Protein AF-A0A0F2RAE7-F1 (afdb_monomer)

Mean predicted aligned error: 12.85 Å

Radius of gyration: 19.03 Å; Cα contacts (8 Å, |Δi|>4): 33; chains: 1; bounding box: 47×32×42 Å

Solvent-accessible surface area (backbone atoms only — not comparable to full-atom values): 5945 Å² total; per-residue (Å²): 136,86,80,76,74,81,88,66,90,67,93,72,77,50,70,68,58,50,54,50,50,51,52,49,52,52,48,51,51,50,53,52,49,50,50,50,46,63,76,20,22,69,49,52,26,54,53,36,52,76,73,67,52,56,69,67,58,37,52,52,39,53,43,48,53,58,53,50,55,64,52,43,57,60,50,51,52,52,49,58,74,63,72,46,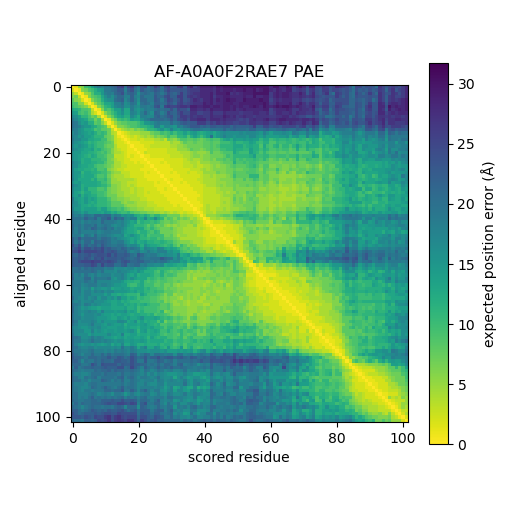64,66,60,54,51,51,52,51,51,49,52,54,52,52,65,70,72,107

pLDDT: mean 71.73, std 11.7, range [35.5, 90.25]

Structure (mmCIF, N/CA/C/O backbone):
data_AF-A0A0F2RAE7-F1
#
_entry.id   AF-A0A0F2RAE7-F1
#
loop_
_atom_site.group_PDB
_atom_site.id
_atom_site.type_symbol
_atom_site.label_atom_id
_atom_site.label_alt_id
_atom_site.label_comp_id
_atom_site.label_asym_id
_atom_site.label_entity_id
_atom_site.label_seq_id
_atom_site.pdbx_PDB_ins_code
_atom_site.Cartn_x
_atom_site.Cartn_y
_atom_site.Cartn_z
_atom_site.occupancy
_atom_site.B_iso_or_equiv
_atom_site.auth_seq_id
_atom_site.auth_comp_id
_atom_site.auth_asym_id
_atom_site.auth_atom_id
_atom_site.pdbx_PDB_model_num
ATOM 1 N N . MET A 1 1 ? -1.060 -8.543 -19.840 1.00 35.50 1 MET A N 1
ATOM 2 C CA . MET A 1 1 ? 0.221 -9.247 -20.057 1.00 35.50 1 MET A CA 1
ATOM 3 C C . MET A 1 1 ? 1.277 -8.206 -20.394 1.00 35.50 1 MET A C 1
ATOM 5 O O . MET A 1 1 ? 1.428 -7.859 -21.554 1.00 35.50 1 MET A O 1
ATOM 9 N N . VAL A 1 2 ? 1.945 -7.643 -19.384 1.00 44.56 2 VAL A N 1
ATOM 10 C CA . VAL A 1 2 ? 3.114 -6.777 -19.606 1.00 44.56 2 VAL A CA 1
ATOM 11 C C . VAL A 1 2 ? 4.324 -7.705 -19.611 1.00 44.56 2 VAL A C 1
ATOM 13 O O . VAL A 1 2 ? 4.736 -8.206 -18.568 1.00 44.56 2 VAL A O 1
ATOM 16 N N . TYR A 1 3 ? 4.801 -8.040 -20.806 1.00 43.09 3 TYR A N 1
ATOM 17 C CA . TYR A 1 3 ? 6.008 -8.835 -21.010 1.00 43.09 3 TYR A CA 1
ATOM 18 C C . TYR A 1 3 ? 7.205 -7.945 -20.639 1.00 43.09 3 TYR A C 1
ATOM 20 O O . TYR A 1 3 ? 7.572 -7.068 -21.416 1.00 43.09 3 TYR A O 1
ATOM 28 N N . LEU A 1 4 ? 7.797 -8.118 -19.449 1.00 52.38 4 LEU A N 1
ATOM 29 C CA . LEU A 1 4 ? 9.142 -7.589 -19.208 1.00 52.38 4 LEU A CA 1
ATOM 30 C C . LEU A 1 4 ? 10.119 -8.473 -20.001 1.00 52.38 4 LEU A C 1
ATOM 32 O O . LEU A 1 4 ? 10.163 -9.682 -19.740 1.00 52.38 4 LEU A O 1
ATOM 36 N N . PRO A 1 5 ? 10.881 -7.931 -20.967 1.00 51.50 5 PRO A N 1
ATOM 37 C CA . PRO A 1 5 ? 11.944 -8.687 -21.610 1.00 51.50 5 PRO A CA 1
ATOM 38 C C . PRO A 1 5 ? 12.976 -9.138 -20.558 1.00 51.50 5 PRO A C 1
ATOM 40 O O . PRO A 1 5 ? 13.134 -8.487 -19.522 1.00 51.50 5 PRO A O 1
ATOM 43 N N . PRO A 1 6 ? 13.661 -10.274 -20.775 1.00 54.47 6 PRO A N 1
ATOM 44 C CA . PRO A 1 6 ? 14.669 -10.768 -19.845 1.00 54.47 6 PRO A CA 1
ATOM 45 C C . PRO A 1 6 ? 15.774 -9.717 -19.697 1.00 54.47 6 PRO A C 1
ATOM 47 O O . PRO A 1 6 ? 16.392 -9.352 -20.694 1.00 54.47 6 PRO A O 1
ATOM 50 N N . CYS A 1 7 ? 16.023 -9.246 -18.469 1.00 49.38 7 CYS A N 1
ATOM 51 C CA . CYS A 1 7 ? 17.146 -8.367 -18.137 1.00 49.38 7 CYS A CA 1
ATOM 52 C C . CYS A 1 7 ? 18.469 -9.064 -18.478 1.00 49.38 7 CYS A C 1
ATOM 54 O O . CYS A 1 7 ? 19.078 -9.726 -17.636 1.00 49.38 7 CYS A O 1
ATOM 56 N N . ARG A 1 8 ? 18.905 -8.939 -19.729 1.00 50.00 8 ARG A N 1
ATOM 57 C CA . ARG A 1 8 ? 20.296 -9.145 -20.109 1.00 50.00 8 ARG A CA 1
ATOM 58 C C . ARG A 1 8 ? 21.054 -7.894 -19.657 1.00 50.00 8 ARG A C 1
ATOM 60 O O . ARG A 1 8 ? 20.575 -6.794 -19.926 1.00 50.00 8 ARG A O 1
ATOM 67 N N . PRO A 1 9 ? 22.184 -8.020 -18.944 1.00 51.25 9 PRO A N 1
ATOM 68 C CA . PRO A 1 9 ? 23.013 -6.873 -18.607 1.00 51.25 9 PRO A CA 1
ATOM 69 C C . PRO A 1 9 ? 23.695 -6.387 -19.893 1.00 51.25 9 PRO A C 1
ATOM 71 O O . PRO A 1 9 ? 24.808 -6.797 -20.219 1.00 51.25 9 PRO A O 1
ATOM 74 N N . GLU A 1 10 ? 22.997 -5.572 -20.680 1.00 52.75 10 GLU A N 1
ATOM 75 C CA . GLU A 1 10 ? 23.589 -4.924 -21.846 1.00 52.75 10 GLU A CA 1
ATOM 76 C C . GLU A 1 10 ? 24.448 -3.751 -21.368 1.00 52.75 10 GLU A C 1
ATOM 78 O O . GLU A 1 10 ? 24.019 -2.874 -20.615 1.00 52.75 10 GLU A O 1
ATOM 83 N N . HIS A 1 11 ? 25.725 -3.818 -21.732 1.00 54.38 11 HIS A N 1
ATOM 84 C CA . HIS A 1 11 ? 26.776 -2.932 -21.260 1.00 54.38 11 HIS A CA 1
ATOM 85 C C . HIS A 1 11 ? 26.656 -1.578 -21.969 1.00 54.38 11 HIS A C 1
ATOM 87 O O . HIS A 1 11 ? 27.244 -1.370 -23.026 1.00 54.38 11 HIS A O 1
ATOM 93 N N . GLY A 1 12 ? 25.873 -0.674 -21.374 1.00 57.19 12 GLY A N 1
ATOM 94 C CA . GLY A 1 12 ? 25.731 0.715 -21.811 1.00 57.19 12 GLY A CA 1
ATOM 95 C C . GLY A 1 12 ? 24.280 1.183 -21.831 1.00 57.19 12 GLY A C 1
ATOM 96 O O . GLY A 1 12 ? 23.723 1.406 -22.899 1.00 57.19 12 GLY A O 1
ATOM 97 N N . VAL A 1 13 ? 23.658 1.346 -20.658 1.00 60.81 13 VAL A N 1
ATOM 98 C CA . VAL A 1 13 ? 22.347 2.009 -20.561 1.00 60.81 13 VAL A CA 1
ATOM 99 C C . VAL A 1 13 ? 22.517 3.445 -21.059 1.00 60.81 13 VAL A C 1
ATOM 101 O O . VAL A 1 13 ? 23.231 4.239 -20.440 1.00 60.81 13 VAL A O 1
ATOM 104 N N . GLY A 1 14 ? 21.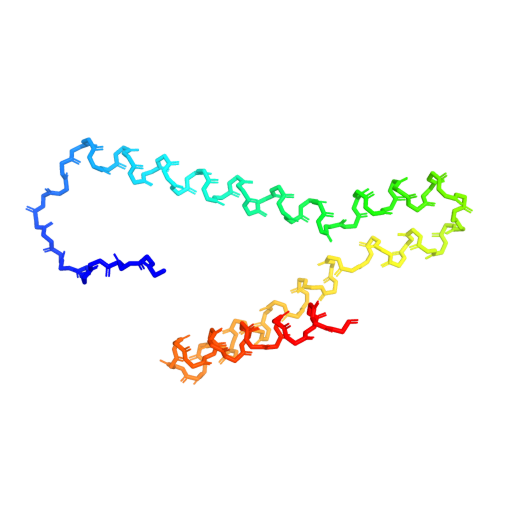896 3.775 -22.193 1.00 70.44 14 GLY A N 1
ATOM 105 C CA . GLY A 1 14 ? 21.860 5.141 -22.702 1.00 70.44 14 GLY A CA 1
ATOM 106 C C . GLY A 1 14 ? 21.295 6.077 -21.634 1.00 70.44 14 GLY A C 1
ATOM 107 O O . GLY A 1 14 ? 20.351 5.722 -20.925 1.00 70.44 14 GLY A O 1
ATOM 108 N N . ARG A 1 15 ? 21.875 7.276 -21.483 1.00 67.81 15 ARG A N 1
ATOM 109 C CA . ARG A 1 15 ? 21.440 8.246 -20.458 1.00 67.81 15 ARG A CA 1
ATOM 110 C C . ARG A 1 15 ? 19.928 8.508 -20.532 1.00 67.81 15 ARG A C 1
ATOM 112 O O . ARG A 1 15 ? 19.284 8.621 -19.493 1.00 67.81 15 ARG A O 1
ATOM 119 N N . ASP A 1 16 ? 19.354 8.510 -21.733 1.00 73.88 16 ASP A N 1
ATOM 120 C CA . ASP A 1 16 ? 17.917 8.697 -21.958 1.00 73.88 16 ASP A CA 1
ATOM 121 C C . ASP A 1 16 ? 17.047 7.554 -21.405 1.00 73.88 16 ASP A C 1
ATOM 123 O O . ASP A 1 16 ? 16.004 7.814 -20.797 1.00 73.88 16 ASP A O 1
ATOM 127 N N . ASP A 1 17 ? 17.481 6.298 -21.539 1.00 77.00 17 ASP A N 1
ATOM 128 C CA . ASP A 1 17 ? 16.779 5.138 -20.975 1.00 77.00 17 ASP A CA 1
ATOM 129 C C . ASP A 1 17 ? 16.881 5.102 -19.449 1.00 77.00 17 ASP A C 1
ATOM 131 O O . ASP A 1 17 ? 15.908 4.763 -18.770 1.00 77.00 17 ASP A O 1
ATOM 135 N N . LEU A 1 18 ? 18.016 5.540 -18.889 1.00 78.19 18 LEU A N 1
ATOM 136 C CA . LEU A 1 18 ? 18.173 5.691 -17.441 1.00 78.19 18 LEU A CA 1
ATOM 137 C C . LEU A 1 18 ? 17.220 6.756 -16.885 1.00 78.19 18 LEU A C 1
ATOM 139 O O . LEU A 1 18 ? 16.531 6.509 -15.896 1.00 78.19 18 LEU A O 1
ATOM 143 N N . HIS A 1 19 ? 17.135 7.921 -17.535 1.00 80.50 19 HIS A N 1
ATOM 144 C CA . HIS A 1 19 ? 16.216 8.988 -17.132 1.00 80.50 19 HIS A CA 1
ATOM 145 C C . HIS A 1 19 ? 14.747 8.557 -17.234 1.00 80.50 19 HIS A C 1
ATOM 147 O O . HIS A 1 19 ? 13.949 8.875 -16.346 1.00 80.50 19 HIS A O 1
ATOM 153 N N . ARG A 1 20 ? 14.378 7.802 -18.278 1.00 79.81 20 ARG A N 1
ATOM 154 C CA . ARG A 1 20 ? 13.033 7.220 -18.419 1.00 79.81 20 ARG A CA 1
ATOM 155 C C . ARG A 1 20 ? 12.741 6.185 -17.336 1.00 79.81 20 ARG A C 1
ATOM 157 O O . ARG A 1 20 ? 11.676 6.254 -16.724 1.00 79.81 20 ARG A O 1
ATOM 164 N N . GLY A 1 21 ? 13.681 5.281 -17.065 1.00 82.94 21 GLY A N 1
ATOM 165 C CA . GLY A 1 21 ? 13.573 4.283 -16.002 1.00 82.94 21 GLY A CA 1
ATOM 166 C C . GLY A 1 21 ? 13.401 4.925 -14.627 1.00 82.94 21 GLY A C 1
ATOM 167 O O . GLY A 1 21 ? 12.480 4.563 -13.898 1.00 82.94 21 GLY A O 1
ATOM 168 N N . LEU A 1 22 ? 14.202 5.948 -14.306 1.00 83.69 22 LEU A N 1
ATOM 169 C CA . LEU A 1 22 ? 14.052 6.705 -13.061 1.00 83.69 22 LEU A CA 1
ATOM 170 C C . LEU A 1 22 ? 12.672 7.359 -12.956 1.00 83.69 22 LEU A C 1
ATOM 172 O O . LEU A 1 22 ? 12.026 7.251 -11.918 1.00 83.69 22 LEU A O 1
ATOM 176 N N . ARG A 1 23 ? 12.193 8.008 -14.026 1.00 84.75 23 ARG A N 1
ATOM 177 C CA . ARG A 1 23 ? 10.855 8.624 -14.036 1.00 84.75 23 ARG A CA 1
ATOM 178 C C . ARG A 1 23 ? 9.748 7.602 -13.803 1.00 84.75 23 ARG A C 1
ATOM 180 O O . ARG A 1 23 ? 8.805 7.901 -13.078 1.00 84.75 23 ARG A O 1
ATOM 187 N N . LEU A 1 24 ? 9.863 6.419 -14.404 1.00 85.19 24 LEU A N 1
ATOM 188 C CA . LEU A 1 24 ? 8.904 5.332 -14.216 1.00 85.19 24 LEU A CA 1
ATOM 189 C C . LEU A 1 24 ? 8.916 4.812 -12.777 1.00 85.19 24 LEU A C 1
ATOM 191 O O . LEU A 1 24 ? 7.848 4.665 -12.196 1.00 85.19 24 LEU A O 1
ATOM 195 N N . VAL A 1 25 ? 10.092 4.608 -12.179 1.00 85.69 25 VAL A N 1
ATOM 196 C CA . V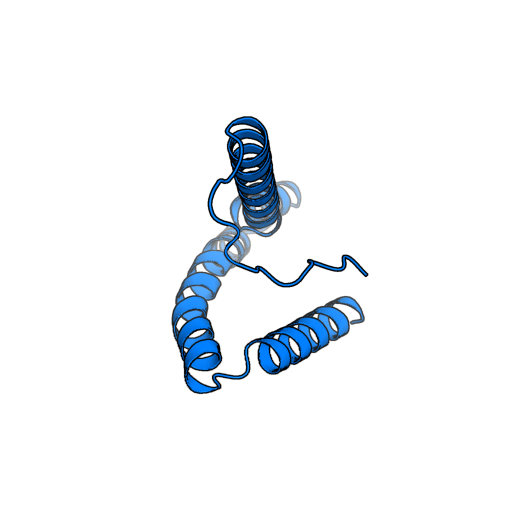AL A 1 25 ? 10.215 4.178 -10.774 1.00 85.69 25 VAL A CA 1
ATOM 197 C C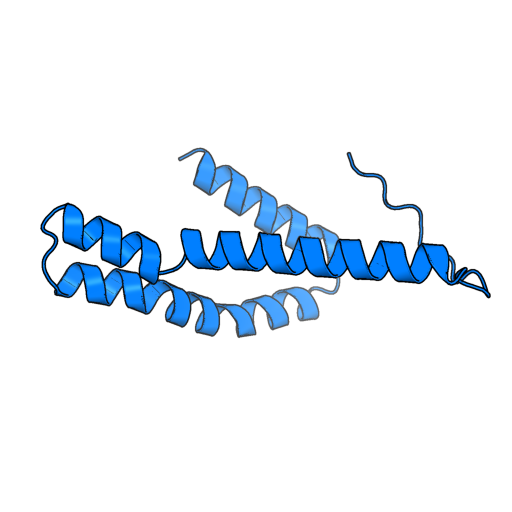 . VAL A 1 25 ? 9.652 5.229 -9.818 1.00 85.69 25 VAL A C 1
ATOM 199 O O . VAL A 1 25 ? 8.957 4.887 -8.866 1.00 85.69 25 VAL A O 1
ATOM 202 N N . VAL A 1 26 ? 9.898 6.515 -10.081 1.00 90.19 26 VAL A N 1
ATOM 203 C CA . VAL A 1 26 ? 9.314 7.604 -9.285 1.00 90.19 26 VAL A CA 1
ATOM 204 C C . VAL A 1 26 ? 7.792 7.604 -9.411 1.00 90.19 26 VAL A C 1
ATOM 206 O O . VAL A 1 26 ? 7.102 7.717 -8.403 1.00 90.19 26 VAL A O 1
ATOM 209 N N . PHE A 1 27 ? 7.253 7.446 -10.622 1.00 89.69 27 PHE A N 1
ATOM 210 C CA . PHE A 1 27 ? 5.806 7.399 -10.829 1.00 89.69 27 PHE A CA 1
ATOM 211 C C . PHE A 1 27 ? 5.161 6.177 -10.159 1.00 89.69 27 PHE A C 1
ATOM 213 O O . PHE A 1 27 ? 4.113 6.311 -9.534 1.00 89.69 27 PHE A O 1
ATOM 220 N N . ASP A 1 28 ? 5.806 5.013 -10.229 1.00 84.19 28 ASP A N 1
ATOM 221 C CA . ASP A 1 28 ? 5.368 3.790 -9.550 1.00 84.19 28 ASP A CA 1
ATOM 222 C C . ASP A 1 28 ? 5.383 3.950 -8.020 1.00 84.19 28 ASP A C 1
ATOM 224 O O . ASP A 1 28 ? 4.412 3.610 -7.339 1.00 84.19 28 ASP A O 1
ATOM 228 N N . GLY A 1 29 ? 6.435 4.576 -7.481 1.00 87.62 29 GLY A N 1
ATOM 229 C CA . GLY A 1 29 ? 6.523 4.930 -6.065 1.00 87.62 29 GLY A CA 1
ATOM 230 C C . GLY A 1 29 ? 5.416 5.894 -5.634 1.00 87.62 29 GLY A C 1
ATOM 231 O O . GLY A 1 29 ? 4.766 5.672 -4.613 1.00 87.62 29 GLY A O 1
ATOM 232 N N . MET A 1 30 ? 5.139 6.922 -6.439 1.00 90.25 30 MET A N 1
ATOM 233 C CA . MET A 1 30 ? 4.052 7.875 -6.189 1.00 90.25 30 MET A CA 1
ATOM 234 C C . MET A 1 30 ? 2.680 7.194 -6.225 1.00 90.25 30 MET A C 1
ATOM 236 O O . MET A 1 30 ? 1.875 7.394 -5.320 1.00 90.25 30 MET A O 1
ATOM 240 N N . ALA A 1 31 ? 2.415 6.352 -7.226 1.00 86.69 31 ALA A N 1
ATOM 241 C CA . ALA A 1 31 ? 1.158 5.613 -7.335 1.00 86.69 31 ALA A CA 1
ATOM 242 C C . ALA A 1 31 ? 0.954 4.662 -6.145 1.00 86.69 31 ALA A C 1
ATOM 244 O O . ALA A 1 31 ? -0.131 4.618 -5.561 1.00 86.69 31 ALA A O 1
ATOM 245 N N . THR A 1 32 ? 2.013 3.961 -5.736 1.00 82.38 32 THR A N 1
ATOM 246 C CA . THR A 1 32 ? 2.004 3.092 -4.552 1.00 82.38 32 THR A CA 1
ATOM 247 C C . THR A 1 32 ? 1.719 3.890 -3.281 1.00 82.38 32 THR A C 1
ATOM 249 O O . THR A 1 32 ? 0.899 3.470 -2.468 1.00 82.38 32 THR A O 1
ATOM 252 N N . GLN A 1 33 ? 2.326 5.068 -3.128 1.00 84.88 33 GLN A N 1
ATOM 253 C CA . GLN A 1 33 ? 2.109 5.943 -1.974 1.00 84.88 33 GLN A CA 1
ATOM 254 C C . GLN A 1 33 ? 0.681 6.504 -1.923 1.00 84.88 33 GLN A C 1
ATOM 256 O O . GLN A 1 33 ? 0.077 6.576 -0.851 1.00 84.88 33 GLN A O 1
ATOM 261 N N . VAL A 1 34 ? 0.115 6.873 -3.075 1.00 86.69 34 VAL A N 1
ATOM 262 C CA . VAL A 1 34 ? -1.284 7.311 -3.186 1.00 86.69 34 VAL A CA 1
ATOM 263 C C . VAL A 1 34 ? -2.225 6.180 -2.781 1.00 86.69 34 VAL A C 1
ATOM 265 O O . VAL A 1 34 ? -3.095 6.389 -1.939 1.00 86.69 34 VAL A O 1
ATOM 268 N N . MET A 1 35 ? -2.008 4.968 -3.302 1.00 82.12 35 MET A N 1
ATOM 269 C CA . MET A 1 35 ? -2.774 3.783 -2.902 1.00 82.12 35 MET A CA 1
ATOM 270 C C . MET A 1 35 ? -2.635 3.498 -1.405 1.00 82.12 35 MET A C 1
ATOM 272 O O . MET A 1 35 ? -3.639 3.248 -0.747 1.00 82.12 35 MET A O 1
ATOM 276 N N . ALA A 1 36 ? -1.428 3.596 -0.846 1.00 81.06 36 ALA A N 1
ATOM 277 C CA . ALA A 1 36 ? -1.186 3.392 0.581 1.00 81.06 36 ALA A CA 1
ATOM 278 C C . ALA A 1 36 ? -1.869 4.454 1.454 1.00 81.06 36 ALA A C 1
ATOM 280 O O . ALA A 1 36 ? -2.301 4.148 2.558 1.00 81.06 36 ALA A O 1
ATOM 281 N N . THR A 1 37 ? -1.997 5.688 0.966 1.00 80.81 37 THR A N 1
ATOM 282 C CA . THR A 1 37 ? -2.683 6.775 1.680 1.00 80.81 37 THR A CA 1
ATOM 283 C C . THR A 1 37 ? -4.203 6.617 1.616 1.00 80.81 37 THR A C 1
ATOM 285 O O . THR A 1 37 ? -4.878 6.812 2.623 1.00 80.81 37 THR A O 1
ATOM 288 N N . LEU A 1 38 ? -4.738 6.222 0.455 1.00 77.56 38 LEU A N 1
ATOM 289 C CA . LEU A 1 38 ? -6.167 5.961 0.244 1.00 77.56 38 LEU A CA 1
ATOM 290 C C . LEU A 1 38 ? -6.650 4.708 0.982 1.00 77.56 38 LEU A C 1
ATOM 292 O O . LEU A 1 38 ? -7.720 4.728 1.580 1.00 77.56 38 LEU A O 1
ATOM 296 N N . ALA A 1 39 ? -5.862 3.632 0.950 1.00 73.31 39 ALA A N 1
ATOM 297 C CA . ALA A 1 39 ? -6.111 2.412 1.719 1.00 73.31 39 ALA A CA 1
ATOM 298 C C . ALA A 1 39 ? -5.685 2.549 3.192 1.00 73.31 39 ALA A C 1
ATOM 300 O O . ALA A 1 39 ? -5.995 1.693 4.019 1.00 73.31 39 ALA A O 1
ATOM 301 N N . GLY A 1 40 ? -4.935 3.603 3.511 1.00 70.94 40 GLY A N 1
ATOM 302 C CA . GLY A 1 40 ? -4.407 3.882 4.833 1.00 70.94 40 GLY A CA 1
ATOM 303 C C . GLY A 1 40 ? -5.439 4.507 5.760 1.00 70.94 40 GLY A C 1
ATOM 304 O O . GLY A 1 40 ? -6.476 5.029 5.348 1.00 70.94 40 GLY A O 1
ATOM 305 N N . GLY A 1 41 ? -5.106 4.488 7.050 1.00 68.00 41 GLY A N 1
ATOM 306 C CA . GLY A 1 41 ? -6.027 4.898 8.100 1.00 68.00 41 GLY A CA 1
ATOM 307 C C . GLY A 1 41 ? -6.527 6.335 7.954 1.00 68.00 41 GLY A C 1
ATOM 308 O O . GLY A 1 41 ? -7.695 6.565 8.193 1.00 68.00 41 GLY A O 1
ATOM 309 N N . VAL A 1 42 ? -5.705 7.292 7.506 1.00 74.06 42 VAL A N 1
ATOM 310 C CA . VAL A 1 42 ? -6.038 8.736 7.537 1.00 74.06 42 VAL A CA 1
ATOM 311 C C . VAL A 1 42 ? -7.244 9.118 6.667 1.00 74.06 42 VAL A C 1
ATOM 313 O O . VAL A 1 42 ? -8.073 9.926 7.083 1.00 74.06 42 VAL A O 1
ATOM 316 N N . PHE A 1 43 ? -7.367 8.559 5.461 1.00 76.56 43 PHE A N 1
ATOM 317 C CA . PHE A 1 43 ? -8.515 8.861 4.601 1.00 76.56 43 PHE A CA 1
ATOM 318 C C . PHE A 1 43 ? -9.789 8.183 5.125 1.00 76.56 43 PHE A C 1
ATOM 320 O O . PHE A 1 43 ? -10.837 8.822 5.233 1.00 76.56 43 PHE A O 1
ATOM 327 N N . LEU A 1 44 ? -9.687 6.912 5.536 1.00 73.94 44 LEU A N 1
ATOM 328 C CA . LEU A 1 44 ? -10.805 6.176 6.129 1.00 73.94 44 LEU A CA 1
ATOM 329 C C . LEU A 1 44 ? -11.233 6.747 7.490 1.00 73.94 44 LEU A C 1
ATOM 331 O O . LEU A 1 44 ? -12.417 6.710 7.807 1.00 73.94 44 LEU A O 1
ATOM 335 N N . THR A 1 45 ? -10.316 7.285 8.297 1.00 76.88 45 THR A N 1
ATOM 336 C CA . THR A 1 45 ? -10.653 7.931 9.571 1.00 76.88 45 THR A CA 1
ATOM 337 C C . THR A 1 45 ? -11.396 9.233 9.337 1.00 76.88 45 THR A C 1
ATOM 339 O O . THR A 1 45 ? -12.402 9.463 10.001 1.00 76.88 45 THR A O 1
ATOM 342 N N . ALA A 1 46 ? -10.952 10.057 8.381 1.00 77.00 46 ALA A N 1
ATOM 343 C CA . ALA A 1 46 ? -11.653 11.280 7.994 1.00 77.00 46 ALA A CA 1
ATOM 344 C C . ALA A 1 46 ? -13.060 10.979 7.444 1.00 77.00 46 ALA A C 1
ATOM 346 O O . ALA A 1 46 ? -14.019 11.661 7.804 1.00 77.00 46 ALA A O 1
ATOM 347 N N . TYR A 1 47 ? -13.199 9.922 6.636 1.00 76.31 47 TYR A N 1
ATOM 348 C CA . TYR A 1 47 ? -14.492 9.438 6.142 1.00 76.31 47 TYR A CA 1
ATOM 349 C C . TYR A 1 47 ? -15.383 8.860 7.258 1.00 76.31 47 TYR A C 1
ATOM 351 O O . TYR A 1 47 ? -16.580 9.120 7.309 1.00 76.31 47 TYR A O 1
ATOM 359 N N . GLY A 1 48 ? -14.811 8.121 8.210 1.00 73.75 48 GLY A N 1
ATOM 360 C CA . GLY A 1 48 ? -15.540 7.658 9.392 1.00 73.75 48 GLY A CA 1
ATOM 361 C C . GLY A 1 48 ? -16.046 8.825 10.241 1.00 73.75 48 GLY A C 1
ATOM 362 O O . GLY A 1 48 ? -17.187 8.812 10.698 1.00 73.75 48 GLY A O 1
ATOM 363 N N . LEU A 1 49 ? -15.232 9.873 10.395 1.00 75.19 49 LEU A N 1
ATOM 364 C CA . LEU A 1 49 ? -15.620 11.086 11.113 1.00 75.19 49 LEU A CA 1
ATOM 365 C C . LEU A 1 49 ? -16.787 11.809 10.422 1.00 75.19 49 LEU A C 1
ATOM 367 O O . LEU A 1 49 ? -17.698 12.270 11.107 1.00 75.19 49 LEU A O 1
ATOM 371 N N . SER A 1 50 ? -16.803 11.868 9.083 1.00 73.00 50 SER A N 1
ATOM 372 C CA . SER A 1 50 ? -17.905 12.487 8.328 1.00 73.00 50 SER A CA 1
ATOM 373 C C . SER A 1 50 ? -19.215 11.693 8.395 1.00 73.00 50 SER A C 1
ATOM 375 O O . SER A 1 50 ? -20.286 12.281 8.262 1.00 73.00 50 SER A O 1
ATOM 377 N N . LEU A 1 51 ? -19.150 10.386 8.671 1.00 76.88 51 LEU A N 1
ATOM 378 C CA . LEU A 1 51 ? -20.306 9.520 8.937 1.00 76.88 51 LEU A CA 1
ATOM 379 C C . LEU A 1 51 ? -20.796 9.569 10.399 1.00 76.88 51 LEU A C 1
ATOM 381 O O . LEU A 1 51 ? -21.774 8.903 10.733 1.00 76.88 51 LEU A O 1
ATOM 385 N N . GLY A 1 52 ? -20.140 10.337 11.278 1.00 73.38 52 GLY A N 1
ATOM 386 C CA . GLY A 1 52 ? -20.480 10.418 12.704 1.00 73.38 52 GLY A CA 1
ATOM 387 C C . GLY A 1 52 ? -19.926 9.264 13.550 1.00 73.38 52 GLY A C 1
ATOM 388 O O . GLY A 1 52 ? -20.473 8.959 14.611 1.00 73.38 52 GLY A O 1
ATOM 389 N N . ALA A 1 53 ? -18.863 8.591 13.097 1.00 74.00 53 ALA A N 1
ATOM 390 C CA . ALA A 1 53 ? -18.285 7.460 13.817 1.00 74.00 53 ALA A CA 1
ATOM 391 C C . ALA A 1 53 ? -17.675 7.874 15.169 1.00 74.00 53 ALA A C 1
ATOM 393 O O . ALA A 1 53 ? -16.947 8.861 15.279 1.00 74.00 53 ALA A O 1
ATOM 394 N N . SER A 1 54 ? -17.930 7.059 16.198 1.00 73.62 54 SER A N 1
ATOM 395 C CA . SER A 1 54 ? -17.315 7.197 17.523 1.00 73.62 54 SER A CA 1
ATOM 396 C C . SER A 1 54 ? -15.786 7.091 17.437 1.00 73.62 54 SER A C 1
ATOM 398 O O . SER A 1 54 ? -15.255 6.303 16.649 1.00 73.62 54 SER A O 1
ATOM 400 N N . GLY A 1 55 ? -15.064 7.836 18.283 1.00 71.06 55 GLY A N 1
ATOM 401 C CA . GLY A 1 55 ? -13.593 7.883 18.301 1.00 71.06 55 GLY A CA 1
ATOM 402 C C . GLY A 1 55 ? -12.906 6.512 18.416 1.00 71.06 55 GLY A C 1
ATOM 403 O O . GLY A 1 55 ? -11.771 6.352 17.974 1.00 71.06 55 GLY A O 1
ATOM 404 N N . SER A 1 56 ? -13.607 5.491 18.921 1.00 73.94 56 SER A N 1
ATOM 405 C CA . SER A 1 56 ? -13.142 4.096 18.953 1.00 73.94 56 SER A CA 1
ATOM 406 C C . SER A 1 56 ? -12.937 3.493 17.554 1.00 73.94 56 SER A C 1
ATOM 408 O O . SER A 1 56 ? -11.956 2.788 17.325 1.00 73.94 56 SER A O 1
ATOM 410 N N . VAL A 1 57 ? -13.828 3.788 16.602 1.00 78.06 57 VAL A N 1
ATOM 411 C CA . VAL A 1 57 ? -13.749 3.293 15.213 1.00 78.06 57 VA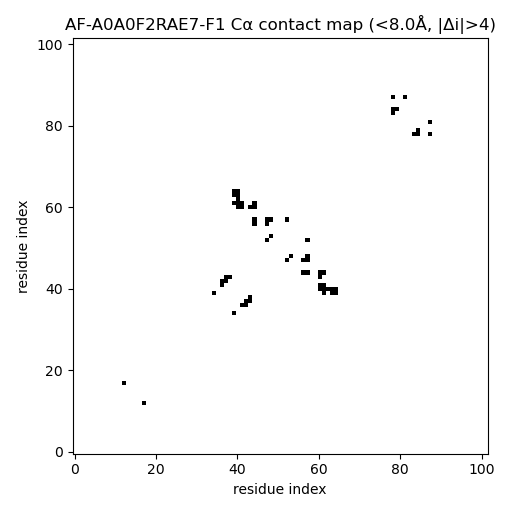L A CA 1
ATOM 412 C C . VAL A 1 57 ? -12.601 3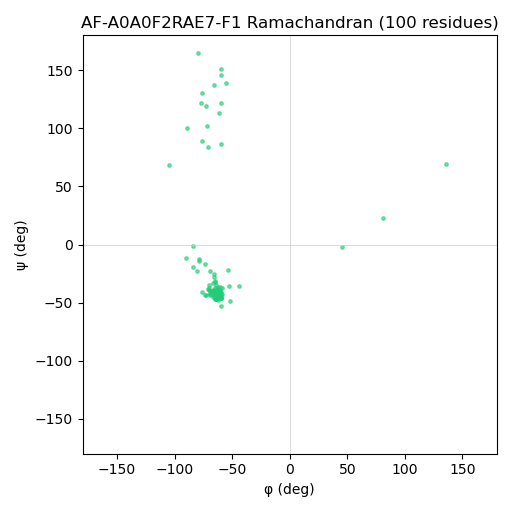.976 14.473 1.00 78.06 57 VAL A C 1
ATOM 414 O O . VAL A 1 57 ? -11.854 3.336 13.738 1.00 78.06 57 VAL A O 1
ATOM 417 N N . VAL A 1 58 ? -12.409 5.269 14.735 1.00 77.62 58 VAL A N 1
ATOM 418 C CA . VAL A 1 58 ? -11.288 6.059 14.215 1.00 77.62 58 VAL A CA 1
ATOM 419 C C . VAL A 1 58 ? -9.955 5.494 14.706 1.00 77.62 58 VAL A C 1
ATOM 421 O O . VAL A 1 58 ? -9.046 5.287 13.906 1.00 77.62 58 VAL A O 1
ATOM 424 N N . GLY A 1 59 ? -9.852 5.178 16.001 1.00 76.69 59 GLY A N 1
ATOM 425 C CA . GLY A 1 59 ? -8.669 4.531 16.571 1.00 76.69 59 GLY A CA 1
ATOM 426 C C . GLY A 1 59 ? -8.374 3.169 15.937 1.00 76.69 59 GLY A C 1
ATOM 427 O O . GLY A 1 59 ? -7.222 2.881 15.615 1.00 76.69 59 GLY A O 1
ATOM 428 N N . LEU A 1 60 ? -9.408 2.359 15.681 1.00 82.25 60 LEU A N 1
ATOM 429 C CA . LEU A 1 60 ? -9.256 1.057 15.026 1.00 82.25 60 LEU A CA 1
ATOM 430 C C . LEU A 1 60 ? -8.752 1.194 13.580 1.00 82.25 60 LEU A C 1
ATOM 432 O O . LEU A 1 60 ? -7.791 0.528 13.202 1.00 82.25 60 LEU A O 1
ATOM 436 N N . ILE A 1 61 ? -9.348 2.092 12.791 1.00 81.56 61 ILE A N 1
ATOM 437 C CA . ILE A 1 61 ? -8.923 2.369 11.410 1.00 81.56 61 ILE A CA 1
ATOM 438 C C . ILE A 1 61 ? -7.488 2.925 11.379 1.00 81.56 61 ILE A C 1
ATOM 440 O O . ILE A 1 61 ? -6.691 2.533 10.527 1.00 81.56 61 ILE A O 1
ATOM 444 N N . ALA A 1 62 ? -7.130 3.802 12.322 1.00 80.31 62 ALA A N 1
ATOM 445 C CA . ALA A 1 62 ? -5.781 4.355 12.435 1.00 80.31 62 ALA A CA 1
ATOM 446 C C . ALA A 1 62 ? -4.727 3.296 12.804 1.00 80.31 62 ALA A C 1
ATOM 448 O O . ALA A 1 62 ? -3.566 3.435 12.419 1.00 80.31 62 ALA A O 1
ATOM 449 N N . ALA A 1 63 ? -5.117 2.230 13.510 1.00 83.25 63 ALA A N 1
ATOM 450 C CA . ALA A 1 63 ? -4.227 1.138 13.900 1.00 83.25 63 ALA A CA 1
ATOM 451 C C . ALA A 1 63 ? -3.977 0.109 12.779 1.00 83.25 63 ALA A C 1
ATOM 453 O O . ALA A 1 63 ? -2.944 -0.560 12.792 1.00 83.25 63 ALA A O 1
ATOM 454 N N . LEU A 1 64 ? -4.868 -0.005 11.784 1.00 82.44 64 LEU A N 1
ATOM 455 C CA . LEU A 1 64 ? -4.713 -0.924 10.645 1.00 82.44 64 LEU A CA 1
ATOM 456 C C . LEU A 1 64 ? -3.363 -0.820 9.906 1.00 82.44 64 LEU A C 1
ATOM 458 O O . LEU A 1 64 ? -2.739 -1.864 9.702 1.00 82.44 64 LEU A O 1
ATOM 462 N N . PRO A 1 65 ? -2.855 0.371 9.520 1.00 78.69 65 PRO A N 1
ATOM 463 C CA . PRO A 1 65 ? -1.558 0.473 8.846 1.00 78.69 65 PRO A CA 1
ATOM 464 C C . PRO A 1 65 ? -0.390 0.011 9.729 1.00 78.69 65 PRO A C 1
ATOM 466 O O . PRO A 1 65 ? 0.540 -0.620 9.229 1.00 78.69 65 PRO A O 1
ATOM 469 N N . PHE A 1 66 ? -0.453 0.259 11.042 1.00 81.69 66 PHE A N 1
ATOM 470 C CA . PHE A 1 66 ? 0.549 -0.244 11.987 1.00 81.69 66 PHE A CA 1
ATOM 471 C C . PHE A 1 66 ? 0.507 -1.770 12.080 1.00 81.69 66 PHE A C 1
ATOM 473 O O . PHE A 1 66 ? 1.551 -2.420 12.066 1.00 81.69 66 PHE A O 1
ATOM 480 N N . LEU A 1 67 ? -0.693 -2.360 12.101 1.00 82.75 67 LEU A N 1
ATOM 481 C CA . LEU A 1 67 ? -0.853 -3.812 12.055 1.00 82.75 67 LEU A CA 1
ATOM 482 C C . LEU A 1 67 ? -0.257 -4.392 10.763 1.00 82.75 67 LEU A C 1
ATOM 484 O O . LEU A 1 67 ? 0.475 -5.379 10.803 1.00 82.75 67 LEU A O 1
ATOM 488 N N . ALA A 1 68 ? -0.519 -3.748 9.623 1.00 79.75 68 ALA A N 1
ATOM 489 C CA . ALA A 1 68 ? 0.040 -4.145 8.335 1.00 79.75 68 ALA A CA 1
ATOM 490 C C . ALA A 1 68 ? 1.578 -4.083 8.331 1.00 79.75 68 ALA A C 1
ATOM 492 O O . ALA A 1 68 ? 2.217 -5.000 7.818 1.00 79.75 68 ALA A O 1
ATOM 493 N N . GLN A 1 69 ? 2.179 -3.068 8.963 1.00 80.25 69 GLN A N 1
ATOM 494 C CA . GLN A 1 69 ? 3.634 -2.977 9.148 1.00 80.25 69 GLN A CA 1
ATOM 495 C C . GLN A 1 69 ? 4.197 -4.121 10.001 1.00 80.25 69 GLN A C 1
ATOM 497 O O . GLN A 1 69 ? 5.232 -4.687 9.650 1.00 80.25 69 GLN A O 1
ATOM 502 N N . VAL A 1 70 ? 3.512 -4.520 11.078 1.00 86.31 70 VAL A N 1
ATOM 503 C CA . VAL A 1 70 ? 3.928 -5.676 11.895 1.00 86.31 70 VAL A CA 1
ATOM 504 C C . VAL A 1 70 ? 3.892 -6.969 11.073 1.00 86.31 70 VAL A C 1
ATOM 506 O O . VAL A 1 70 ? 4.823 -7.770 11.141 1.00 86.31 70 VAL A O 1
ATOM 509 N N . PHE A 1 71 ? 2.864 -7.152 10.241 1.00 80.75 71 PHE A N 1
ATOM 510 C CA . PHE A 1 71 ? 2.753 -8.302 9.334 1.00 80.75 71 PHE A CA 1
ATOM 511 C C . PHE A 1 71 ? 3.707 -8.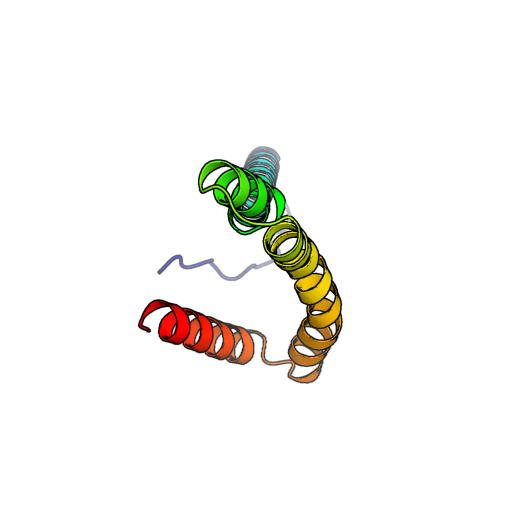243 8.129 1.00 80.75 71 PHE A C 1
ATOM 513 O O . PHE A 1 71 ? 3.970 -9.273 7.500 1.00 80.75 71 PHE A O 1
ATOM 520 N N . GLN A 1 72 ? 4.273 -7.078 7.814 1.00 75.94 72 GLN A N 1
ATOM 521 C CA . GLN A 1 72 ? 5.171 -6.907 6.673 1.00 75.94 72 GLN A CA 1
ATOM 522 C C . GLN A 1 72 ? 6.477 -7.700 6.840 1.00 75.94 72 GLN A C 1
ATOM 524 O O . GLN A 1 72 ? 6.919 -8.357 5.898 1.00 75.94 72 GLN A O 1
ATOM 529 N N . VAL A 1 73 ? 7.070 -7.698 8.038 1.00 82.50 73 VAL A N 1
ATOM 530 C CA . VAL A 1 73 ? 8.329 -8.409 8.342 1.00 82.50 73 VAL A CA 1
ATOM 531 C C . VAL A 1 73 ? 8.226 -9.929 8.116 1.00 82.50 73 VAL A C 1
ATOM 533 O O . VAL A 1 73 ? 9.036 -10.466 7.352 1.00 82.50 73 VAL A O 1
ATOM 536 N N . PRO A 1 74 ? 7.244 -10.655 8.692 1.00 77.88 74 PRO A N 1
ATOM 537 C CA . PRO A 1 74 ? 7.075 -12.077 8.407 1.00 77.88 74 PRO A CA 1
ATOM 538 C C . PRO A 1 74 ? 6.685 -12.333 6.948 1.00 77.88 74 PRO A C 1
ATOM 540 O O . PRO A 1 74 ? 7.101 -13.346 6.391 1.00 77.88 74 PRO A O 1
ATOM 543 N N . GLY A 1 75 ? 5.958 -11.415 6.299 1.00 75.19 75 GLY A N 1
ATOM 544 C CA . GLY A 1 75 ? 5.656 -11.501 4.868 1.00 75.19 75 GLY A CA 1
ATOM 545 C C . GLY A 1 75 ? 6.917 -11.514 3.999 1.00 75.19 75 GLY A C 1
ATOM 546 O O . GLY A 1 75 ? 7.058 -12.370 3.125 1.00 75.19 75 GLY A O 1
ATOM 547 N N . ILE A 1 76 ? 7.871 -10.623 4.282 1.00 77.00 76 ILE A N 1
ATOM 548 C CA . ILE A 1 76 ? 9.166 -10.577 3.587 1.00 77.00 76 ILE A CA 1
ATOM 549 C C . ILE A 1 76 ? 9.963 -11.856 3.861 1.00 77.00 76 ILE A C 1
ATOM 551 O O . ILE A 1 76 ? 10.441 -12.491 2.919 1.00 77.00 76 ILE A O 1
ATOM 555 N N . LEU A 1 77 ? 10.038 -12.288 5.124 1.00 71.12 77 LEU A N 1
ATOM 556 C CA . LEU A 1 77 ? 10.763 -13.503 5.498 1.00 71.12 77 LEU A CA 1
ATOM 557 C C . LEU A 1 77 ? 10.163 -14.760 4.848 1.00 71.12 77 LEU A C 1
ATOM 559 O O . LEU A 1 77 ? 10.903 -15.653 4.438 1.00 71.12 77 LEU A O 1
ATOM 563 N N . LEU A 1 78 ? 8.835 -14.829 4.711 1.00 69.75 78 LEU A N 1
ATOM 564 C CA . LEU A 1 78 ? 8.132 -15.919 4.037 1.00 69.75 78 LEU A CA 1
ATOM 565 C C . LEU A 1 78 ? 8.442 -15.931 2.531 1.00 69.75 78 LEU A C 1
ATOM 567 O O . LEU A 1 78 ? 8.783 -16.978 1.979 1.00 69.75 78 LEU A O 1
ATOM 571 N N . VAL A 1 79 ? 8.408 -14.768 1.871 1.00 67.50 79 VAL A N 1
ATOM 572 C CA . VAL A 1 79 ? 8.807 -14.620 0.456 1.00 67.50 79 VAL A CA 1
ATOM 573 C C . VAL A 1 79 ? 10.257 -15.063 0.243 1.00 67.50 79 VAL A C 1
ATOM 575 O O . VAL A 1 79 ? 10.563 -15.751 -0.737 1.00 67.50 79 VAL A O 1
ATOM 578 N N . GLU A 1 80 ? 11.146 -14.689 1.161 1.00 67.12 80 GLU A N 1
ATOM 579 C CA . GLU A 1 80 ? 12.575 -14.976 1.076 1.00 67.12 80 GLU A CA 1
ATOM 580 C C . GLU A 1 80 ? 12.891 -16.453 1.354 1.00 67.12 80 GLU A C 1
ATOM 582 O O . GLU A 1 80 ? 13.613 -17.083 0.576 1.00 67.12 80 GLU A O 1
ATOM 587 N N . ARG A 1 81 ? 12.263 -17.057 2.375 1.00 65.31 81 ARG A N 1
ATOM 588 C CA . ARG A 1 81 ? 12.389 -18.490 2.708 1.00 65.31 81 ARG A CA 1
ATOM 589 C C . ARG A 1 81 ? 11.924 -19.407 1.581 1.00 65.31 81 ARG A C 1
ATOM 591 O O . ARG A 1 81 ? 12.528 -20.457 1.373 1.00 65.31 81 ARG A O 1
ATOM 598 N N . LEU A 1 82 ? 10.880 -19.031 0.841 1.00 63.22 82 LEU A N 1
ATOM 599 C CA . LEU A 1 82 ? 10.329 -19.870 -0.225 1.00 63.22 82 LEU A CA 1
ATOM 600 C C . LEU A 1 82 ? 11.140 -19.835 -1.533 1.00 63.22 82 LEU A C 1
ATOM 602 O O . LEU A 1 82 ? 10.904 -20.704 -2.373 1.00 63.22 82 LEU A O 1
ATOM 606 N N . ARG A 1 83 ? 12.075 -18.880 -1.734 1.00 57.75 83 ARG A N 1
ATOM 607 C CA . ARG A 1 83 ? 12.956 -18.665 -2.927 1.00 57.75 83 ARG A CA 1
ATOM 608 C C . ARG A 1 83 ? 12.291 -18.744 -4.321 1.00 57.75 83 ARG A C 1
ATOM 610 O O . ARG A 1 83 ? 12.936 -18.468 -5.329 1.00 57.75 83 ARG A O 1
ATOM 617 N N . ARG A 1 84 ? 10.990 -19.031 -4.414 1.00 58.41 84 ARG A N 1
ATOM 618 C CA . ARG A 1 84 ? 10.158 -19.121 -5.619 1.00 58.41 84 ARG A CA 1
ATOM 619 C C . ARG A 1 84 ? 9.272 -17.882 -5.706 1.00 58.41 84 ARG A C 1
ATOM 621 O O . ARG A 1 84 ? 8.053 -17.972 -5.581 1.00 58.41 84 ARG A O 1
ATOM 628 N N . ARG A 1 85 ? 9.897 -16.720 -5.946 1.00 58.84 85 ARG A N 1
ATOM 629 C CA . ARG A 1 85 ? 9.249 -15.389 -5.990 1.00 58.84 85 ARG A CA 1
ATOM 630 C C . ARG A 1 85 ? 7.924 -15.365 -6.770 1.00 58.84 85 ARG A C 1
ATOM 632 O O . ARG A 1 85 ? 6.996 -14.692 -6.338 1.00 58.84 85 ARG A O 1
ATOM 639 N N . ARG A 1 86 ? 7.811 -16.140 -7.861 1.00 59.53 86 ARG A N 1
ATOM 640 C CA . ARG A 1 86 ? 6.591 -16.274 -8.686 1.00 59.53 86 ARG A CA 1
ATOM 641 C C . ARG A 1 86 ? 5.433 -16.999 -7.990 1.00 59.53 86 ARG A C 1
ATOM 643 O O . ARG A 1 86 ? 4.294 -16.592 -8.148 1.00 59.53 86 ARG A O 1
ATOM 650 N N . ALA A 1 87 ? 5.699 -18.057 -7.227 1.00 60.97 87 ALA A N 1
ATOM 651 C CA . ALA A 1 87 ? 4.637 -18.826 -6.573 1.00 60.97 87 ALA A CA 1
ATOM 652 C C . ALA A 1 87 ? 3.983 -18.021 -5.442 1.00 60.97 87 ALA A C 1
ATOM 654 O O . ALA A 1 87 ? 2.764 -18.024 -5.306 1.00 60.97 87 ALA A O 1
ATOM 655 N N . VAL A 1 88 ? 4.790 -17.271 -4.686 1.00 65.69 88 VAL A N 1
ATOM 656 C CA . VAL A 1 88 ? 4.294 -16.427 -3.592 1.00 65.69 88 VAL A CA 1
ATOM 657 C C . VAL A 1 88 ? 3.495 -15.238 -4.127 1.00 65.69 88 VAL A C 1
ATOM 659 O O . VAL A 1 88 ? 2.427 -14.946 -3.602 1.00 65.69 88 VAL A O 1
ATOM 662 N N . THR A 1 89 ? 3.944 -14.600 -5.216 1.00 63.75 89 THR A N 1
ATOM 663 C CA . THR A 1 89 ? 3.161 -13.533 -5.867 1.00 63.75 89 THR A CA 1
ATOM 664 C C . THR A 1 89 ? 1.861 -14.052 -6.468 1.00 63.75 89 THR A C 1
ATOM 666 O O . THR A 1 89 ? 0.844 -13.383 -6.334 1.00 63.75 89 THR A O 1
ATOM 669 N N . VAL A 1 90 ? 1.851 -15.241 -7.080 1.00 68.31 90 VAL A N 1
ATOM 670 C CA . VAL A 1 90 ? 0.615 -15.842 -7.610 1.00 68.31 90 VAL A CA 1
ATOM 671 C C . VAL A 1 90 ? -0.354 -16.205 -6.484 1.00 68.31 90 VAL A C 1
ATOM 673 O O . VAL A 1 90 ? -1.533 -15.895 -6.602 1.00 68.31 90 VAL A O 1
ATOM 676 N N . ALA A 1 91 ? 0.119 -16.784 -5.377 1.00 70.81 91 ALA A N 1
ATOM 677 C CA . ALA A 1 91 ? -0.728 -17.104 -4.226 1.00 70.81 91 ALA A CA 1
ATOM 678 C C . ALA A 1 91 ? -1.280 -15.843 -3.537 1.00 70.81 91 ALA A C 1
ATOM 680 O O . ALA A 1 91 ? -2.469 -15.779 -3.236 1.00 70.81 91 ALA A O 1
ATOM 681 N N . ALA A 1 92 ? -0.447 -14.813 -3.351 1.00 66.25 92 ALA A N 1
ATOM 682 C CA . ALA A 1 92 ? -0.876 -13.530 -2.797 1.00 66.25 92 ALA A CA 1
ATOM 683 C C . ALA A 1 92 ? -1.874 -12.814 -3.722 1.00 66.25 92 ALA A C 1
ATOM 685 O O . ALA A 1 92 ? -2.893 -12.312 -3.257 1.00 66.25 92 ALA A O 1
ATOM 686 N N . ALA A 1 93 ? -1.628 -12.815 -5.036 1.00 66.50 93 ALA A N 1
ATOM 687 C CA . ALA A 1 93 ? -2.555 -12.259 -6.017 1.00 66.50 93 ALA A CA 1
ATOM 688 C C . ALA A 1 93 ? -3.873 -13.041 -6.063 1.00 66.50 93 ALA A C 1
ATOM 690 O O . ALA A 1 93 ? -4.933 -12.438 -6.198 1.00 66.50 93 ALA A O 1
ATOM 691 N N . PHE A 1 94 ? -3.825 -14.367 -5.918 1.00 74.19 94 PHE A N 1
ATOM 692 C CA . PHE A 1 94 ? -5.018 -15.202 -5.829 1.00 74.19 94 PHE A CA 1
ATOM 693 C C . PHE A 1 94 ? -5.827 -14.873 -4.570 1.00 74.19 94 PHE A C 1
ATOM 695 O O . PHE A 1 94 ? -7.023 -14.621 -4.673 1.00 74.19 94 PHE A O 1
ATOM 702 N N . GLY A 1 95 ? -5.175 -14.761 -3.408 1.00 71.56 95 GLY A N 1
ATOM 703 C CA . GLY A 1 95 ? -5.81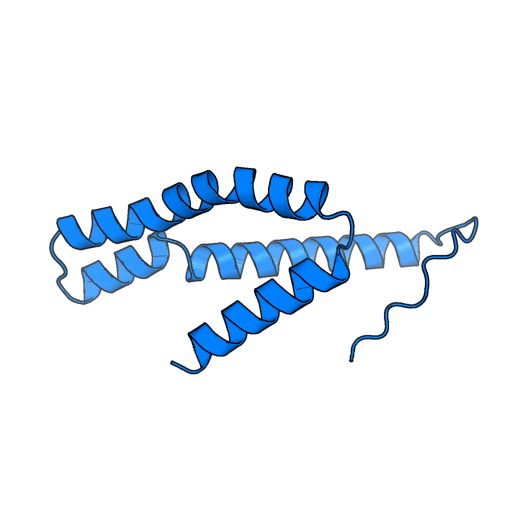8 -14.334 -2.163 1.00 71.56 95 GLY A CA 1
ATOM 704 C C . GLY A 1 95 ? -6.441 -12.939 -2.264 1.00 71.56 95 GLY A C 1
ATOM 705 O O . GLY A 1 95 ? -7.599 -12.761 -1.901 1.00 71.56 95 GLY A O 1
ATOM 706 N N . ALA A 1 96 ? -5.723 -11.972 -2.842 1.00 63.47 96 ALA A N 1
ATOM 707 C CA . ALA A 1 96 ? -6.239 -10.621 -3.067 1.00 63.47 96 ALA A CA 1
ATOM 708 C C . ALA A 1 96 ? -7.440 -10.601 -4.028 1.00 63.47 96 ALA A C 1
ATOM 710 O O . ALA A 1 96 ? -8.382 -9.843 -3.825 1.00 63.47 96 ALA A O 1
ATOM 711 N N . ARG A 1 97 ? -7.436 -11.449 -5.066 1.00 67.31 97 ARG A N 1
ATOM 712 C CA . ARG A 1 97 ? -8.561 -11.584 -6.005 1.00 67.31 97 ARG A CA 1
ATOM 713 C C . ARG A 1 97 ? -9.779 -12.243 -5.366 1.00 67.31 97 ARG A C 1
ATOM 715 O O . ARG A 1 97 ? -10.885 -11.823 -5.669 1.00 67.31 97 ARG A O 1
ATOM 722 N N . VAL A 1 98 ? -9.585 -13.233 -4.496 1.00 72.44 98 VAL A N 1
ATOM 723 C CA . VAL A 1 98 ? -10.680 -13.870 -3.744 1.00 72.44 98 VAL A CA 1
ATOM 724 C C . VAL A 1 98 ? -11.277 -12.896 -2.730 1.00 72.44 98 VAL A C 1
ATOM 726 O O . VAL A 1 98 ? -12.493 -12.800 -2.643 1.00 72.44 98 VAL A O 1
AT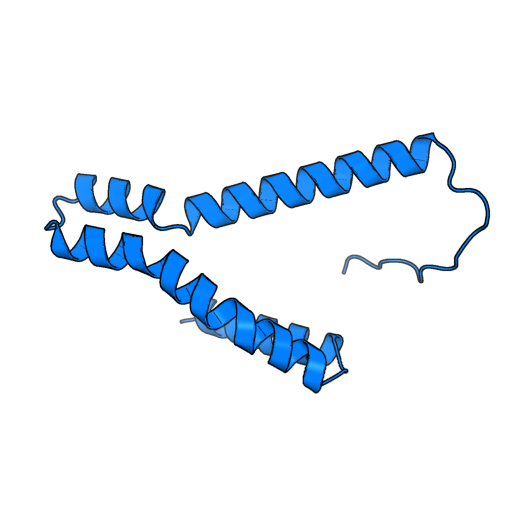OM 729 N N . ALA A 1 99 ? -10.443 -12.121 -2.034 1.00 62.44 99 ALA A N 1
ATOM 730 C CA . ALA A 1 99 ? -10.900 -11.096 -1.097 1.00 62.44 99 ALA A CA 1
ATOM 731 C C . ALA A 1 99 ? -11.659 -9.941 -1.772 1.00 62.44 99 ALA A C 1
ATOM 733 O O . ALA A 1 99 ? -12.460 -9.294 -1.119 1.00 62.44 99 ALA A O 1
ATOM 734 N N . LEU A 1 100 ? -11.404 -9.676 -3.059 1.00 57.56 100 LEU A N 1
ATOM 735 C CA . LEU A 1 100 ? -12.135 -8.675 -3.848 1.00 57.56 100 LEU A CA 1
ATOM 736 C C . LEU A 1 100 ? -13.449 -9.236 -4.425 1.00 57.56 100 LEU A C 1
ATOM 738 O O . LEU A 1 100 ? -14.317 -8.471 -4.824 1.00 57.56 100 LEU A O 1
ATOM 742 N N . LEU A 1 101 ? -13.583 -10.563 -4.506 1.00 56.62 101 LEU A N 1
ATOM 743 C CA . LEU A 1 101 ? -14.771 -11.238 -5.039 1.00 56.62 101 LEU A CA 1
ATOM 744 C C . LEU A 1 101 ? -15.829 -11.543 -3.960 1.00 56.62 101 LEU A C 1
ATOM 746 O O . LEU A 1 101 ? -16.944 -11.926 -4.309 1.00 56.62 101 LEU A O 1
ATOM 750 N N . VAL A 1 102 ? -15.470 -11.388 -2.683 1.00 46.31 102 VAL A N 1
ATOM 751 C CA . VAL A 1 102 ? -16.358 -11.441 -1.508 1.00 46.31 102 VAL A CA 1
ATOM 752 C C . VAL A 1 102 ? -16.775 -10.027 -1.139 1.00 46.31 102 VAL A C 1
ATOM 754 O O . VAL A 1 102 ? -17.987 -9.830 -0.913 1.00 46.31 102 VAL A O 1
#

Foldseek 3Di:
DPDDDPPDPDPDDDPVNVVVVVVVVVVVVVVVVVVCVCQALPVVLVVCVVVVHDVVVSVVRNCVVVVVVVVVVVLVVVCVVVVPVVVSVVVVVVVVVVVVVD

Secondary structure (DSSP, 8-state):
---PPP----S---HHHHHHHHHHHHHHHHHHHHHHHHSSHHHHHHHHHHTT--HHHHHHHHHHHHHHHHHHHHHHHHHHHH--HHHHHHHHHHHHHHHHH-

Sequence (102 aa):
MVYLPPCRPEHGVGRDDLHRGLRLVVFDGMATQVMATLAGGVFLTAYGLSLGASGSVVGLIAALPFLAQVFQVPGILLVERLRRRRAVTVAAAFGARVALLV